Protein AF-A0A530R767-F1 (afdb_monomer_lite)

Sequence (77 aa):
RTDAANDAVAAVERDIVRTVPNATYIDMTDRFCDAKTCHVFIDGKLAYRDRHHLATPFAQTLEPPVERALFSSGAAK

pLDDT: mean 90.6, std 13.13, range [34.66, 98.19]

Foldseek 3Di:
DVQADPVVVVVVVVVVQVVDPPGDDDDPQVVQDDPHHGDQADPRDGQAPDPPHGDPVNVVVCVVVVVCVVCVVVVPD

Secondary structure (DSSP, 8-state):
-TTTS-HHHHHHHHHHHTTSTT------GGGTB-SS-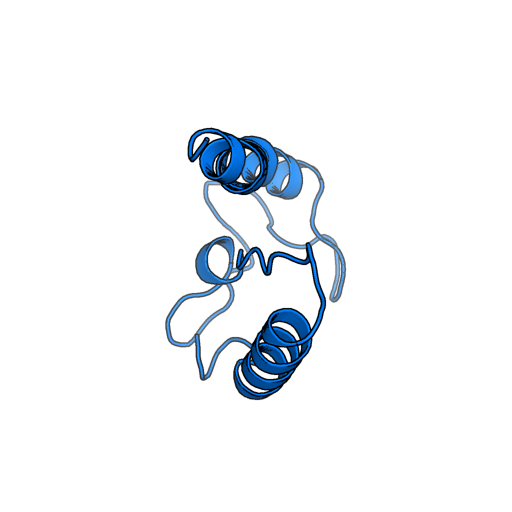B-SEETTEESBSSSS-B-HHHHGGGHHHHHHHHHGGGS--

Structure (mmCIF, N/CA/C/O backbone):
data_AF-A0A530R767-F1
#
_entry.id   AF-A0A530R767-F1
#
loop_
_atom_site.group_PDB
_atom_site.id
_atom_site.type_symbol
_atom_site.label_atom_id
_atom_site.label_alt_id
_atom_site.label_comp_id
_atom_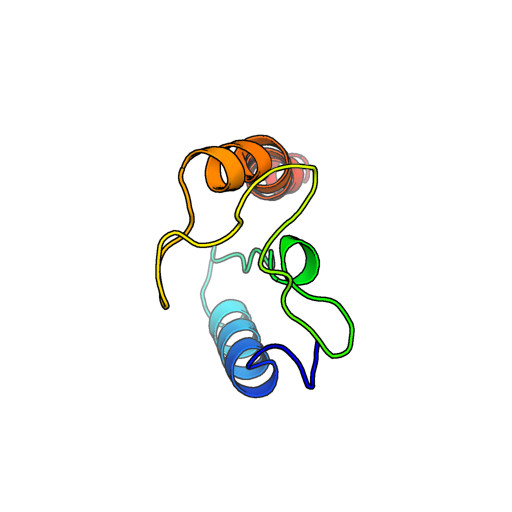site.label_asym_id
_atom_site.label_entity_id
_atom_site.label_seq_id
_atom_site.pdbx_PDB_ins_code
_atom_site.Cartn_x
_atom_site.Cartn_y
_atom_site.Cartn_z
_atom_site.occupancy
_atom_site.B_iso_or_equiv
_atom_site.auth_seq_id
_atom_site.auth_comp_id
_atom_site.auth_asym_id
_atom_site.auth_atom_id
_atom_site.pdbx_PDB_model_num
ATOM 1 N N . ARG A 1 1 ? -6.240 -5.532 -8.394 1.00 69.12 1 ARG A N 1
ATOM 2 C CA . ARG A 1 1 ? -5.697 -5.977 -7.125 1.00 69.12 1 ARG A CA 1
ATOM 3 C C . ARG A 1 1 ? -5.910 -7.470 -6.987 1.00 69.12 1 ARG A C 1
ATOM 5 O O . ARG A 1 1 ? -4.942 -8.160 -6.727 1.00 69.12 1 ARG A O 1
ATOM 12 N N . THR A 1 2 ? -7.105 -7.965 -7.317 1.00 75.25 2 THR A N 1
ATOM 13 C CA . THR A 1 2 ? -7.501 -9.377 -7.224 1.00 75.25 2 THR A CA 1
ATOM 14 C C . THR A 1 2 ? -6.527 -10.380 -7.844 1.00 75.25 2 THR A C 1
ATOM 16 O O . THR A 1 2 ? -6.324 -11.437 -7.260 1.00 75.25 2 THR A O 1
ATOM 19 N N . ASP A 1 3 ? -5.905 -10.041 -8.978 1.00 77.00 3 ASP A N 1
ATOM 20 C CA . ASP A 1 3 ? -4.950 -10.931 -9.657 1.00 77.00 3 ASP A CA 1
ATOM 21 C C . ASP A 1 3 ? -3.498 -10.698 -9.202 1.00 77.00 3 ASP A C 1
ATOM 23 O O . ASP A 1 3 ? -2.647 -11.573 -9.331 1.00 77.00 3 ASP A O 1
ATOM 27 N N . ALA A 1 4 ? -3.208 -9.493 -8.703 1.00 83.25 4 ALA A N 1
ATOM 28 C CA . ALA A 1 4 ? -1.861 -9.020 -8.388 1.00 83.25 4 ALA A CA 1
ATOM 29 C C . ALA A 1 4 ? -1.449 -9.325 -6.943 1.00 83.25 4 ALA A C 1
ATOM 31 O O . ALA A 1 4 ? -0.292 -9.625 -6.658 1.00 83.25 4 ALA A O 1
ATOM 32 N N . ALA A 1 5 ? -2.407 -9.194 -6.031 1.00 86.69 5 ALA A N 1
ATOM 33 C CA . ALA A 1 5 ? -2.243 -9.347 -4.602 1.00 86.69 5 ALA A CA 1
ATOM 34 C C . ALA A 1 5 ? -3.126 -10.494 -4.103 1.00 86.69 5 ALA A C 1
ATOM 36 O O . ALA A 1 5 ? -4.103 -10.882 -4.741 1.00 86.69 5 ALA A O 1
ATOM 37 N N . ASN A 1 6 ? -2.792 -11.026 -2.927 1.00 90.06 6 ASN A N 1
ATOM 38 C CA . ASN A 1 6 ? -3.536 -12.107 -2.281 1.00 90.06 6 ASN A CA 1
ATOM 39 C C . ASN A 1 6 ? -4.867 -11.599 -1.687 1.00 90.06 6 ASN A C 1
ATOM 41 O O . ASN A 1 6 ? -5.109 -11.698 -0.485 1.00 90.06 6 ASN A O 1
ATOM 45 N N . ASP A 1 7 ? -5.745 -11.049 -2.524 1.00 90.81 7 ASP A N 1
ATOM 46 C CA . ASP A 1 7 ? -6.962 -10.342 -2.110 1.00 90.81 7 ASP A CA 1
ATOM 47 C C . ASP A 1 7 ? -7.960 -11.215 -1.358 1.00 90.81 7 ASP A C 1
ATOM 49 O O . ASP A 1 7 ? -8.673 -10.711 -0.489 1.00 90.81 7 ASP A O 1
ATOM 53 N N . ALA A 1 8 ? -7.994 -12.513 -1.669 1.00 92.88 8 ALA A N 1
ATOM 54 C CA . ALA A 1 8 ? -8.796 -13.486 -0.936 1.00 92.88 8 ALA A CA 1
ATOM 55 C C . ALA A 1 8 ? -8.329 -13.610 0.523 1.00 92.88 8 ALA A C 1
ATOM 57 O O . ALA A 1 8 ? -9.156 -13.621 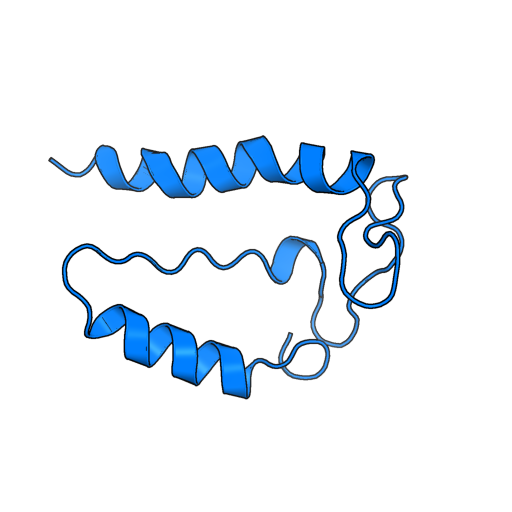1.431 1.00 92.88 8 ALA A O 1
ATOM 58 N N . VAL A 1 9 ? -7.011 -13.624 0.762 1.00 93.50 9 VAL A N 1
ATOM 59 C CA . VAL A 1 9 ? -6.444 -13.626 2.120 1.00 93.50 9 VAL A CA 1
ATOM 60 C C . VAL A 1 9 ? -6.742 -12.296 2.807 1.00 93.50 9 VAL A C 1
ATOM 62 O O . VAL A 1 9 ? -7.268 -12.287 3.916 1.00 93.50 9 VAL A O 1
ATOM 65 N N . ALA A 1 10 ? -6.529 -11.173 2.116 1.00 93.88 10 ALA A N 1
ATOM 66 C CA . ALA A 1 10 ? -6.829 -9.850 2.661 1.00 93.88 10 ALA A CA 1
ATOM 67 C C . ALA A 1 10 ? -8.324 -9.670 3.005 1.00 93.88 10 ALA A C 1
ATOM 69 O O . ALA A 1 10 ? -8.672 -8.919 3.913 1.00 93.88 10 ALA A O 1
ATOM 70 N N . ALA A 1 11 ? -9.236 -10.343 2.293 1.00 95.12 11 ALA A N 1
ATOM 71 C CA . ALA A 1 11 ? -10.660 -10.346 2.634 1.00 95.12 11 ALA A CA 1
ATOM 72 C C . ALA A 1 11 ? -10.919 -11.039 3.976 1.00 95.12 11 ALA A C 1
ATOM 74 O O . ALA A 1 11 ? -11.614 -10.469 4.815 1.00 95.12 11 ALA A O 1
ATOM 75 N N . VAL A 1 12 ? -10.287 -12.193 4.210 1.00 96.94 12 VAL A N 1
ATOM 76 C CA . VAL A 1 12 ? -10.355 -12.898 5.497 1.00 96.94 12 VAL A CA 1
ATOM 77 C C . VAL A 1 12 ? -9.786 -12.034 6.625 1.00 96.94 12 VAL A C 1
ATOM 79 O O . VAL A 1 12 ? -10.410 -11.917 7.675 1.00 96.94 12 VAL A O 1
ATOM 82 N N . GLU A 1 13 ? -8.647 -11.370 6.411 1.00 96.50 13 GLU A N 1
ATOM 83 C CA . GLU A 1 13 ? -8.064 -10.461 7.409 1.00 96.50 13 GLU A CA 1
ATOM 84 C C . GLU A 1 13 ? -9.012 -9.302 7.762 1.00 96.50 13 GLU A C 1
ATOM 86 O O . GLU A 1 13 ? -9.203 -8.999 8.942 1.00 96.50 13 GLU A O 1
ATOM 91 N N . ARG A 1 14 ? -9.645 -8.672 6.760 1.00 96.50 14 ARG A N 1
ATOM 92 C CA . ARG A 1 14 ? -10.633 -7.601 6.980 1.00 96.50 14 ARG A CA 1
ATOM 93 C C . ARG A 1 14 ? -11.845 -8.097 7.764 1.00 96.50 14 ARG A C 1
ATOM 95 O O . ARG A 1 14 ? -12.321 -7.381 8.646 1.00 96.50 14 ARG A O 1
ATOM 102 N N . ASP A 1 15 ? -12.332 -9.298 7.469 1.00 97.50 15 ASP A N 1
ATOM 103 C CA . ASP A 1 15 ? -13.453 -9.897 8.196 1.00 97.50 15 ASP A CA 1
ATOM 104 C C . ASP A 1 15 ? -13.089 -10.213 9.650 1.00 97.50 15 ASP A C 1
ATOM 106 O O . ASP A 1 15 ? -13.885 -9.928 10.544 1.00 97.50 15 ASP A O 1
ATOM 110 N N . ILE A 1 16 ? -11.867 -10.686 9.915 1.00 97.19 16 ILE A N 1
ATOM 111 C CA . ILE A 1 16 ? -11.360 -10.867 11.283 1.00 97.19 16 ILE A CA 1
ATOM 112 C C . ILE A 1 16 ? -11.312 -9.522 12.014 1.00 97.19 16 ILE A C 1
ATOM 114 O O . ILE A 1 16 ? -11.857 -9.411 13.113 1.00 97.19 16 ILE A O 1
ATOM 118 N N . VAL A 1 17 ? -10.719 -8.484 11.414 1.00 97.19 17 VAL A N 1
ATOM 119 C CA . VAL A 1 17 ? -10.571 -7.171 12.068 1.00 97.19 17 VAL A CA 1
ATOM 120 C C . VAL A 1 17 ? -11.922 -6.556 12.441 1.00 97.19 17 VAL A C 1
ATOM 122 O O . VAL A 1 17 ? -12.039 -5.983 13.520 1.00 97.19 17 VAL A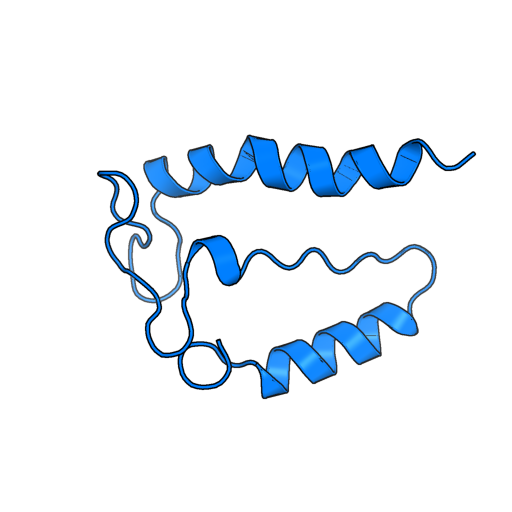 O 1
ATOM 125 N N . ARG A 1 18 ? -12.974 -6.753 11.632 1.00 95.94 18 ARG A N 1
ATOM 126 C CA . ARG A 1 18 ? -14.347 -6.307 11.956 1.00 95.94 18 ARG A CA 1
ATOM 127 C C . ARG A 1 18 ? -14.905 -6.904 13.254 1.00 95.94 18 ARG A C 1
ATOM 129 O O . ARG A 1 18 ? -15.838 -6.340 13.817 1.00 95.94 18 ARG A O 1
ATOM 136 N N . THR A 1 19 ? -14.363 -8.030 13.719 1.00 97.25 19 THR A N 1
ATOM 137 C CA . THR A 1 19 ? -14.787 -8.700 14.962 1.00 97.25 19 THR A CA 1
ATOM 138 C C . THR A 1 19 ? -13.947 -8.321 16.184 1.00 97.25 19 THR A C 1
ATOM 140 O O . THR A 1 19 ? -14.310 -8.690 17.300 1.00 97.25 19 THR A O 1
ATOM 143 N N . VAL A 1 20 ? -12.848 -7.579 16.005 1.00 97.31 20 VAL A N 1
ATOM 144 C CA . VAL A 1 20 ? -11.928 -7.204 17.087 1.00 97.31 20 VAL A CA 1
ATOM 145 C C . VAL A 1 20 ? -12.221 -5.767 17.540 1.00 97.31 20 VAL A C 1
ATOM 147 O O . VAL A 1 20 ? -12.038 -4.832 16.758 1.00 97.31 20 VAL A O 1
ATOM 150 N N . PRO A 1 21 ? -12.651 -5.547 18.798 1.00 95.06 21 PRO A N 1
ATOM 151 C CA . PRO A 1 21 ? -12.898 -4.201 19.306 1.00 95.06 21 PRO A CA 1
ATOM 152 C C . PRO A 1 21 ? -11.648 -3.320 19.215 1.00 95.06 21 PRO A C 1
ATOM 154 O O . PRO A 1 21 ? -10.549 -3.758 19.552 1.00 95.06 21 PRO A O 1
ATOM 157 N N . ASN A 1 22 ? -11.831 -2.062 18.806 1.00 91.94 22 ASN A N 1
ATOM 158 C CA . ASN A 1 22 ? -10.767 -1.059 18.658 1.00 91.94 22 ASN A CA 1
ATOM 159 C C . ASN A 1 22 ? -9.653 -1.427 17.657 1.00 91.94 22 ASN A C 1
ATOM 161 O O . ASN A 1 22 ? -8.568 -0.850 17.715 1.00 91.94 22 ASN A O 1
ATOM 165 N N . ALA A 1 23 ? -9.899 -2.364 16.738 1.00 93.50 23 ALA A N 1
ATOM 166 C CA . ALA A 1 23 ? -8.990 -2.656 15.637 1.00 93.50 23 ALA A CA 1
ATOM 167 C C . ALA A 1 23 ? -9.434 -1.950 14.348 1.00 93.50 23 ALA A C 1
ATOM 169 O O . ALA A 1 23 ? -10.620 -1.898 14.023 1.00 93.50 23 ALA A O 1
ATOM 170 N N . THR A 1 24 ? -8.460 -1.461 13.581 1.00 92.62 24 THR A N 1
ATOM 171 C CA . THR A 1 24 ? -8.681 -0.815 12.281 1.00 92.62 24 THR A CA 1
ATOM 172 C C . THR A 1 24 ? -7.814 -1.494 11.231 1.00 92.62 24 THR A C 1
ATOM 174 O O . THR A 1 24 ? -6.616 -1.678 11.437 1.00 92.62 24 THR A O 1
ATOM 177 N N . TYR A 1 25 ? -8.408 -1.847 10.089 1.00 94.56 25 TYR A N 1
ATOM 178 C CA . TYR A 1 25 ? -7.669 -2.380 8.947 1.00 94.56 25 TYR A CA 1
ATOM 179 C C . TYR A 1 25 ? -7.255 -1.227 8.032 1.00 94.56 25 TYR A C 1
ATOM 181 O O . TYR A 1 25 ? -8.111 -0.571 7.436 1.00 94.56 25 TYR A O 1
ATOM 189 N N . ILE A 1 26 ? -5.951 -0.980 7.916 1.00 94.62 26 ILE A N 1
ATOM 190 C CA . ILE A 1 26 ? -5.396 0.027 7.008 1.00 94.62 26 ILE A CA 1
ATOM 191 C C . ILE A 1 26 ? -4.871 -0.688 5.765 1.00 94.62 26 ILE A C 1
ATOM 193 O O . ILE A 1 26 ? -3.846 -1.364 5.807 1.00 94.62 26 ILE A O 1
ATOM 197 N N . ASP A 1 27 ? -5.584 -0.526 4.654 1.00 93.69 27 ASP A N 1
ATOM 198 C CA . ASP A 1 27 ? -5.230 -1.135 3.375 1.00 93.69 27 ASP A CA 1
ATOM 199 C C . ASP A 1 27 ? -4.297 -0.213 2.578 1.00 93.69 27 ASP A C 1
ATOM 201 O O . ASP A 1 27 ? -4.659 0.909 2.221 1.00 93.69 27 ASP A O 1
ATOM 205 N N . MET A 1 28 ? -3.075 -0.680 2.321 1.00 94.00 28 MET A N 1
ATOM 206 C CA . MET A 1 28 ? -2.057 0.050 1.557 1.00 94.00 28 MET A CA 1
ATOM 207 C C . MET A 1 28 ? -1.742 -0.624 0.222 1.00 94.00 28 MET A C 1
ATOM 209 O O . MET A 1 28 ? -0.821 -0.193 -0.469 1.00 94.00 28 MET A O 1
ATOM 213 N N . THR A 1 29 ? -2.472 -1.672 -0.169 1.00 94.25 29 THR A N 1
ATOM 214 C CA . THR A 1 29 ? -2.118 -2.486 -1.340 1.00 94.25 29 THR A CA 1
ATOM 215 C C . THR A 1 29 ? -2.125 -1.674 -2.637 1.00 94.25 29 THR A C 1
ATOM 217 O O . THR A 1 29 ? -1.245 -1.864 -3.473 1.00 94.25 29 THR A O 1
ATOM 220 N N . ASP A 1 30 ? -3.018 -0.690 -2.769 1.00 94.06 30 ASP A N 1
ATOM 221 C CA . ASP A 1 30 ? -3.087 0.191 -3.947 1.00 94.06 30 ASP A CA 1
ATOM 222 C C . ASP A 1 30 ? -1.876 1.137 -4.072 1.00 94.06 30 ASP A C 1
ATOM 224 O O . ASP A 1 30 ? -1.686 1.788 -5.097 1.00 94.06 30 ASP A O 1
ATOM 228 N N . ARG A 1 31 ? -1.015 1.212 -3.045 1.00 95.50 31 ARG A N 1
ATOM 229 C CA . ARG A 1 31 ? 0.287 1.896 -3.134 1.00 95.50 31 ARG A CA 1
ATOM 230 C C . ARG A 1 31 ? 1.329 1.091 -3.900 1.00 95.50 31 ARG A C 1
ATOM 232 O O . ARG A 1 31 ? 2.337 1.658 -4.301 1.00 95.50 31 ARG A O 1
ATOM 239 N N . PHE A 1 32 ? 1.087 -0.204 -4.083 1.00 95.44 32 PHE A N 1
ATOM 240 C CA . PHE A 1 32 ? 1.992 -1.144 -4.735 1.00 95.44 32 PHE A CA 1
ATOM 241 C C . PHE A 1 32 ? 1.409 -1.697 -6.028 1.00 95.44 32 PHE A C 1
ATOM 243 O O . PHE A 1 32 ? 2.135 -1.877 -7.005 1.00 95.44 32 PHE A O 1
ATOM 250 N N . CYS A 1 33 ? 0.116 -2.016 -6.016 1.00 95.31 33 CYS A N 1
ATOM 251 C CA . CYS A 1 33 ? -0.499 -2.872 -7.013 1.00 95.31 33 CYS A CA 1
ATOM 252 C C . CYS A 1 33 ? -1.649 -2.184 -7.742 1.00 95.31 33 CYS A C 1
ATOM 254 O O . CYS A 1 33 ? -2.443 -1.465 -7.141 1.00 95.31 33 CYS A O 1
ATOM 256 N N . ASP A 1 34 ? -1.783 -2.484 -9.030 1.00 93.44 34 ASP A N 1
ATOM 257 C CA . ASP A 1 34 ? -2.985 -2.203 -9.809 1.00 93.44 34 ASP A CA 1
ATOM 258 C C . ASP A 1 34 ? -3.890 -3.449 -9.907 1.00 93.44 34 ASP A C 1
ATOM 260 O O . ASP A 1 34 ? -3.849 -4.357 -9.071 1.00 93.44 34 ASP A O 1
ATOM 264 N N . ALA A 1 35 ? -4.765 -3.497 -10.918 1.00 90.94 35 ALA A N 1
ATOM 265 C CA . ALA A 1 35 ? -5.606 -4.647 -11.242 1.00 90.94 35 ALA A CA 1
ATOM 266 C C . ALA A 1 35 ? -4.831 -5.986 -11.252 1.00 90.94 35 ALA A C 1
ATOM 268 O O . ALA A 1 35 ? -5.315 -6.959 -10.666 1.00 90.94 35 ALA A O 1
ATOM 269 N N . LYS A 1 36 ? -3.646 -6.000 -11.867 1.00 92.94 36 LYS A N 1
ATOM 270 C CA . LYS A 1 36 ? -2.936 -7.198 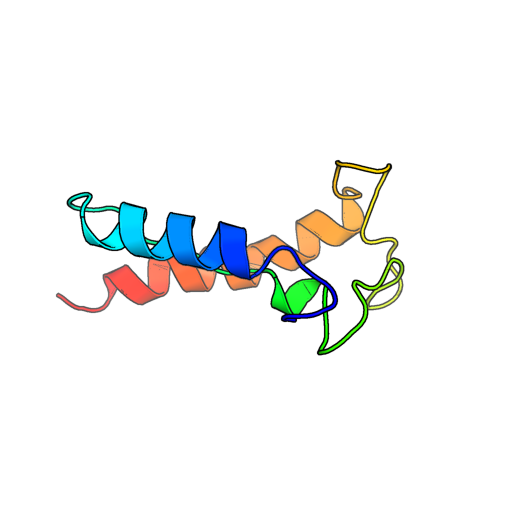-12.339 1.00 92.94 36 LYS A CA 1
ATOM 271 C C . LYS A 1 36 ? -1.463 -7.268 -11.938 1.00 92.94 36 LYS A C 1
ATOM 273 O O . LYS A 1 36 ? -0.891 -8.350 -12.000 1.00 92.94 36 LYS A O 1
ATOM 278 N N . THR A 1 37 ? -0.852 -6.156 -11.532 1.00 93.88 37 THR A N 1
ATOM 279 C CA . THR A 1 37 ? 0.593 -6.089 -11.280 1.00 93.88 37 THR A CA 1
ATOM 280 C C . THR A 1 37 ? 0.894 -5.338 -9.995 1.00 93.88 37 THR A C 1
ATOM 282 O O . THR A 1 37 ? 0.340 -4.267 -9.768 1.00 93.88 37 THR A O 1
ATOM 285 N N . CYS A 1 38 ? 1.803 -5.877 -9.181 1.00 94.81 38 CYS A N 1
ATOM 286 C CA . CYS A 1 38 ? 2.465 -5.138 -8.109 1.00 94.81 38 CYS A CA 1
ATOM 287 C C . CYS A 1 38 ? 3.806 -4.617 -8.626 1.00 94.81 38 CYS A C 1
ATOM 289 O O . CYS A 1 38 ? 4.678 -5.389 -9.032 1.00 94.81 38 CYS A O 1
ATOM 291 N N . HIS A 1 39 ? 3.940 -3.297 -8.674 1.00 95.56 39 HIS A N 1
ATOM 292 C CA . HIS A 1 39 ? 5.033 -2.625 -9.361 1.00 95.56 39 HIS A CA 1
ATOM 293 C C . HIS A 1 39 ? 6.301 -2.632 -8.514 1.00 95.56 39 HIS A C 1
ATOM 295 O O . HIS A 1 39 ? 6.290 -2.313 -7.329 1.00 95.56 39 HIS A O 1
ATOM 301 N N . VAL A 1 40 ? 7.427 -2.977 -9.138 1.00 96.00 40 VAL A N 1
ATOM 302 C CA . VAL A 1 40 ? 8.734 -3.028 -8.461 1.00 96.00 40 VAL A CA 1
ATOM 303 C C . VAL A 1 40 ? 9.444 -1.676 -8.429 1.00 96.00 40 VAL A C 1
ATOM 305 O O . VAL A 1 40 ? 10.353 -1.488 -7.624 1.00 96.00 40 VAL A O 1
ATOM 308 N N . PHE A 1 41 ? 9.034 -0.736 -9.284 1.00 97.12 41 PHE A N 1
ATOM 309 C CA . PHE A 1 41 ? 9.587 0.610 -9.380 1.00 97.12 41 PHE A CA 1
ATOM 310 C C . PHE A 1 41 ? 8.448 1.628 -9.463 1.00 97.12 41 PHE A C 1
ATOM 312 O O . PHE A 1 41 ? 7.655 1.589 -10.400 1.00 97.12 41 PHE A O 1
ATOM 319 N N . ILE A 1 42 ? 8.353 2.506 -8.467 1.00 97.31 42 ILE A N 1
ATOM 320 C CA . ILE A 1 42 ? 7.228 3.424 -8.261 1.00 97.31 42 ILE A CA 1
ATOM 321 C C . ILE A 1 42 ? 7.807 4.799 -7.928 1.00 97.31 42 ILE A C 1
ATOM 323 O O . ILE A 1 42 ? 8.643 4.922 -7.031 1.00 97.31 42 ILE A O 1
ATOM 327 N N . ASP A 1 43 ? 7.409 5.827 -8.679 1.00 95.38 43 ASP A N 1
ATOM 328 C CA . ASP A 1 43 ? 7.832 7.221 -8.477 1.00 95.38 43 ASP A CA 1
ATOM 329 C C . ASP A 1 43 ? 9.354 7.393 -8.294 1.00 95.38 43 ASP A C 1
ATOM 331 O O . ASP A 1 43 ? 9.845 8.073 -7.379 1.00 95.38 43 ASP A O 1
ATOM 335 N N . GLY A 1 44 ? 10.117 6.719 -9.159 1.00 97.25 44 GLY A N 1
ATOM 336 C CA . GLY A 1 44 ? 11.577 6.797 -9.180 1.00 97.25 44 GLY A CA 1
ATOM 337 C C . GLY A 1 44 ? 12.288 5.949 -8.118 1.00 97.25 44 GLY A C 1
ATOM 338 O O . GLY A 1 44 ? 13.488 6.130 -7.919 1.00 97.25 44 GLY A O 1
ATOM 339 N N . LYS A 1 45 ? 11.583 5.059 -7.407 1.00 97.81 45 LYS A N 1
ATOM 340 C CA . LYS A 1 45 ? 12.135 4.267 -6.295 1.00 97.81 45 LYS A CA 1
ATOM 341 C C . LYS A 1 45 ? 11.818 2.790 -6.468 1.00 97.81 45 LYS A C 1
ATOM 343 O O . LYS A 1 45 ? 10.719 2.434 -6.877 1.00 97.81 45 LYS A O 1
ATOM 348 N N . LEU A 1 46 ? 12.762 1.922 -6.106 1.00 97.94 46 LEU A N 1
ATOM 349 C CA . LEU A 1 46 ? 12.471 0.495 -5.949 1.00 97.94 46 LEU A CA 1
ATOM 350 C C . LEU A 1 46 ? 11.507 0.311 -4.775 1.00 97.94 46 LEU A C 1
ATOM 352 O O . LEU A 1 46 ? 11.767 0.853 -3.705 1.00 97.94 46 LEU A O 1
ATOM 356 N N . ALA A 1 47 ? 10.419 -0.434 -4.967 1.00 97.69 47 ALA A N 1
ATOM 357 C CA . ALA A 1 47 ? 9.418 -0.674 -3.924 1.00 97.69 47 ALA A CA 1
ATOM 358 C C . ALA A 1 47 ? 9.864 -1.752 -2.924 1.00 97.69 47 ALA A C 1
ATOM 360 O O . ALA A 1 47 ? 9.591 -1.662 -1.725 1.00 97.69 47 ALA A O 1
ATOM 361 N N . TYR A 1 48 ? 10.628 -2.735 -3.405 1.00 97.00 48 TYR A N 1
ATOM 362 C CA . TYR A 1 48 ? 11.058 -3.901 -2.645 1.00 97.00 48 TYR A CA 1
ATOM 363 C C . TYR A 1 48 ? 12.582 -3.978 -2.556 1.00 97.00 48 TYR A C 1
ATOM 365 O O . TYR A 1 48 ? 13.289 -3.695 -3.524 1.00 97.00 48 TYR A O 1
ATOM 373 N N . ARG A 1 49 ? 13.090 -4.387 -1.392 1.00 97.00 49 ARG A N 1
ATOM 374 C CA . ARG A 1 49 ? 14.507 -4.729 -1.191 1.00 97.00 49 ARG A CA 1
ATOM 375 C C . ARG A 1 49 ? 14.797 -6.153 -1.662 1.00 97.00 49 ARG A C 1
ATOM 377 O O . ARG A 1 49 ? 15.857 -6.428 -2.212 1.00 97.00 49 ARG A O 1
ATOM 384 N N . ASP A 1 50 ? 13.856 -7.051 -1.398 1.00 95.06 50 ASP A N 1
ATOM 385 C CA . ASP A 1 50 ? 13.902 -8.475 -1.717 1.00 95.06 50 ASP A CA 1
ATOM 386 C C . ASP A 1 50 ? 12.464 -8.999 -1.895 1.00 95.06 50 ASP A C 1
ATOM 388 O O . ASP A 1 50 ? 11.537 -8.215 -2.071 1.00 95.06 50 ASP A O 1
ATOM 392 N N . ARG A 1 51 ? 12.250 -10.319 -1.862 1.00 89.06 51 ARG A N 1
ATOM 393 C CA . ARG A 1 51 ? 10.924 -10.923 -2.092 1.00 89.06 51 ARG A CA 1
ATOM 394 C C . ARG A 1 51 ? 9.863 -10.562 -1.043 1.00 89.06 51 ARG A C 1
ATOM 396 O O . ARG A 1 51 ? 8.685 -10.781 -1.309 1.00 89.06 51 ARG A O 1
ATOM 403 N N . HIS A 1 52 ? 10.256 -10.075 0.134 1.00 88.62 52 HIS A N 1
ATOM 404 C CA . HIS A 1 52 ? 9.346 -9.889 1.271 1.00 88.62 52 HIS A CA 1
ATOM 405 C C . HIS A 1 52 ? 9.451 -8.514 1.936 1.00 88.62 52 HIS A C 1
ATOM 407 O O . HIS A 1 52 ? 8.512 -8.099 2.610 1.00 88.62 52 HIS A O 1
ATOM 413 N N . HIS A 1 53 ? 10.565 -7.800 1.763 1.00 96.44 53 HIS A N 1
ATOM 414 C CA . HIS A 1 53 ? 10.810 -6.536 2.457 1.00 96.44 53 HIS A CA 1
ATOM 415 C C . HIS A 1 53 ? 10.680 -5.324 1.536 1.00 96.44 53 HIS A C 1
ATOM 417 O O . HIS A 1 53 ? 11.105 -5.351 0.378 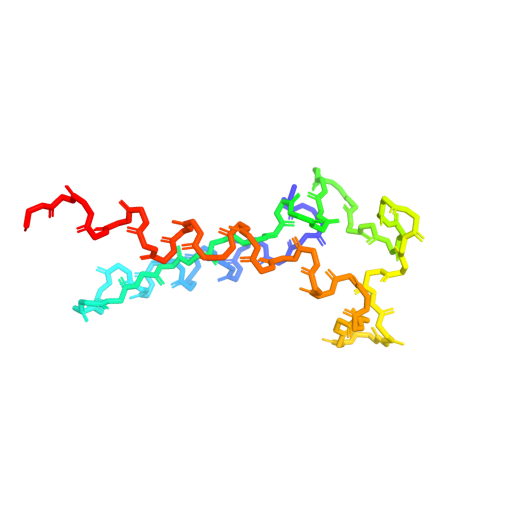1.00 96.44 53 HIS A O 1
ATOM 423 N N . LEU A 1 54 ? 10.176 -4.222 2.092 1.00 97.81 54 LEU A N 1
ATOM 424 C CA . LEU A 1 54 ? 10.158 -2.918 1.433 1.00 97.81 54 LEU A CA 1
ATOM 425 C C . LEU A 1 54 ? 11.569 -2.334 1.345 1.00 97.81 54 LEU A C 1
ATOM 427 O O . LEU A 1 54 ? 12.377 -2.489 2.265 1.00 97.81 54 LEU A O 1
ATOM 431 N N . ALA A 1 55 ? 11.867 -1.625 0.259 1.00 98.19 55 ALA A N 1
ATOM 432 C CA . ALA A 1 55 ? 13.067 -0.800 0.213 1.00 98.19 55 ALA A CA 1
ATOM 433 C C . ALA A 1 55 ? 12.846 0.479 1.034 1.00 98.19 55 ALA A C 1
ATOM 435 O O . ALA A 1 55 ? 11.804 1.127 0.918 1.00 98.19 55 ALA A O 1
ATOM 436 N N . THR A 1 56 ? 13.844 0.877 1.827 1.00 98.12 56 THR A N 1
ATOM 437 C CA . THR A 1 56 ? 13.748 2.036 2.731 1.00 98.12 56 THR A CA 1
ATOM 438 C C . THR A 1 56 ? 13.261 3.318 2.045 1.00 98.12 56 THR A C 1
ATOM 440 O O . THR A 1 56 ? 12.344 3.939 2.582 1.00 98.12 56 THR A O 1
ATOM 443 N N . PRO A 1 57 ? 13.773 3.710 0.856 1.00 97.31 57 PRO A N 1
ATOM 444 C CA . PRO A 1 57 ? 13.319 4.940 0.209 1.00 97.31 57 PRO A CA 1
ATOM 445 C C . PRO A 1 57 ? 11.839 4.914 -0.182 1.00 97.31 57 PRO A C 1
ATOM 447 O O . PRO A 1 57 ? 11.187 5.953 -0.178 1.00 97.31 57 PRO A O 1
ATOM 450 N N . PHE A 1 58 ? 11.301 3.743 -0.535 1.00 98.06 58 PHE A N 1
ATOM 451 C CA . PHE A 1 58 ? 9.882 3.602 -0.839 1.00 98.06 58 PHE A CA 1
ATOM 452 C C . PHE A 1 58 ? 9.039 3.565 0.439 1.00 98.06 58 PHE A C 1
ATOM 454 O O . PHE A 1 58 ? 8.026 4.244 0.507 1.00 98.06 58 PHE A O 1
ATOM 461 N N . ALA A 1 59 ? 9.476 2.864 1.489 1.00 97.62 59 ALA A N 1
ATOM 462 C CA . ALA A 1 59 ? 8.754 2.837 2.765 1.00 97.62 59 ALA A CA 1
ATOM 463 C C . ALA A 1 59 ? 8.539 4.245 3.358 1.00 97.62 59 ALA A C 1
ATOM 465 O O . ALA A 1 59 ? 7.478 4.523 3.910 1.00 97.62 59 ALA A O 1
ATOM 466 N N . GLN A 1 60 ? 9.497 5.160 3.174 1.00 98.00 60 GLN A N 1
ATOM 467 C CA . GLN A 1 60 ? 9.370 6.565 3.584 1.00 98.00 60 GLN A CA 1
ATOM 468 C C . GLN A 1 60 ? 8.219 7.304 2.881 1.00 98.00 60 GLN A C 1
ATOM 470 O O . GLN A 1 60 ? 7.618 8.199 3.463 1.00 98.00 60 GLN A O 1
ATOM 475 N N . THR A 1 61 ? 7.852 6.929 1.651 1.00 97.25 61 THR A N 1
ATOM 476 C CA . THR A 1 61 ? 6.721 7.568 0.952 1.00 97.25 61 THR A CA 1
ATOM 477 C C . THR A 1 61 ? 5.364 7.147 1.524 1.00 97.25 61 THR A C 1
ATOM 479 O O . THR A 1 61 ? 4.355 7.811 1.270 1.00 97.25 61 THR A O 1
ATOM 482 N N . LEU A 1 62 ? 5.329 6.064 2.311 1.00 97.44 62 LEU A N 1
ATOM 483 C CA . LEU A 1 62 ? 4.121 5.535 2.941 1.00 97.44 62 LEU A CA 1
ATOM 484 C C . LEU A 1 62 ? 3.793 6.210 4.277 1.00 97.44 62 LEU A C 1
ATOM 486 O O . LEU A 1 62 ? 2.666 6.071 4.745 1.00 97.44 62 LEU A O 1
ATOM 490 N N . GLU A 1 63 ? 4.717 6.968 4.870 1.00 96.50 63 GLU A N 1
ATOM 491 C CA . GLU A 1 63 ? 4.479 7.667 6.139 1.00 96.50 63 GLU A CA 1
ATOM 492 C C . GLU A 1 63 ? 3.262 8.611 6.055 1.00 96.50 63 GLU A C 1
ATOM 494 O O . GLU A 1 63 ? 2.309 8.386 6.804 1.00 96.50 63 GLU A O 1
ATOM 499 N N . PRO A 1 64 ? 3.174 9.571 5.108 1.00 95.88 64 PRO A N 1
ATOM 500 C CA . PRO A 1 64 ? 2.021 10.469 5.048 1.00 95.88 64 PRO A CA 1
ATOM 501 C C . PRO A 1 64 ? 0.656 9.776 4.865 1.00 95.88 64 PRO A C 1
ATOM 503 O O . PRO A 1 64 ? -0.312 10.190 5.506 1.00 95.88 64 PRO A O 1
ATOM 506 N N . PRO A 1 65 ? 0.477 8.771 3.977 1.00 95.25 65 PRO A N 1
ATOM 507 C CA . PRO A 1 65 ? -0.809 8.084 3.882 1.00 95.25 65 PRO A CA 1
ATOM 508 C C . PRO A 1 65 ? -1.139 7.213 5.097 1.00 95.25 65 PRO A C 1
ATOM 510 O O . PRO A 1 65 ? -2.319 7.126 5.435 1.00 95.25 65 PRO A O 1
ATOM 513 N N . VAL A 1 66 ? -0.147 6.610 5.759 1.00 94.69 66 VAL A N 1
ATOM 514 C CA . VAL A 1 66 ? -0.362 5.859 7.007 1.00 94.69 66 VAL A CA 1
ATOM 515 C C . VAL A 1 66 ? -0.772 6.801 8.133 1.00 94.69 66 VAL A C 1
ATOM 517 O O . VAL A 1 66 ? -1.779 6.550 8.790 1.00 94.69 66 VAL A O 1
ATOM 520 N N . GLU A 1 67 ? -0.057 7.912 8.311 1.00 95.06 67 GLU A N 1
ATOM 521 C CA . GLU A 1 67 ? -0.380 8.946 9.297 1.00 95.06 67 GLU A CA 1
ATOM 522 C C . GLU A 1 67 ? -1.814 9.449 9.109 1.00 95.06 67 GLU A C 1
ATOM 524 O O . GLU A 1 67 ? -2.607 9.450 10.054 1.00 95.06 67 GLU A O 1
ATOM 529 N N . ARG A 1 68 ? -2.191 9.789 7.868 1.00 94.12 68 ARG A N 1
ATOM 530 C CA . ARG A 1 68 ? -3.570 10.179 7.560 1.00 94.12 68 ARG A CA 1
ATOM 531 C C . ARG A 1 68 ? -4.559 9.092 7.955 1.00 94.12 68 ARG A C 1
ATOM 533 O O . ARG A 1 68 ? -5.504 9.417 8.653 1.00 94.12 68 ARG A O 1
ATOM 540 N N . ALA A 1 69 ? -4.350 7.836 7.562 1.00 92.06 69 ALA A N 1
ATOM 541 C CA . ALA A 1 69 ? -5.279 6.750 7.883 1.00 92.06 69 ALA A CA 1
ATOM 542 C C . ALA A 1 69 ? -5.428 6.507 9.401 1.00 92.06 69 ALA A C 1
ATOM 544 O O . ALA A 1 69 ? -6.531 6.225 9.877 1.00 92.06 69 ALA A O 1
ATOM 545 N N . LEU A 1 70 ? -4.336 6.652 10.160 1.00 90.38 70 LEU A N 1
ATOM 546 C CA . LEU A 1 70 ? -4.325 6.495 11.615 1.00 90.38 70 LEU A CA 1
ATOM 547 C C . LEU A 1 70 ? -5.083 7.623 12.318 1.00 90.38 70 LEU A C 1
ATOM 549 O O . LEU A 1 70 ? -5.931 7.358 13.169 1.00 90.38 70 LEU A O 1
ATOM 553 N N . PHE A 1 71 ? -4.806 8.876 11.959 1.00 89.31 71 PHE A N 1
ATOM 554 C CA . PHE A 1 71 ? -5.294 10.029 12.718 1.00 89.31 71 PHE A CA 1
ATOM 555 C C . PHE A 1 71 ? -6.557 10.676 12.139 1.00 89.31 71 PHE A C 1
ATOM 557 O O . PHE A 1 71 ? -7.280 11.341 12.879 1.00 89.31 71 PHE A O 1
ATOM 564 N N . SER A 1 72 ? -6.911 10.441 10.868 1.00 78.56 72 SER A N 1
ATOM 565 C CA . SER A 1 72 ? -8.187 10.924 10.308 1.00 78.56 72 SER A CA 1
ATOM 566 C C . SER A 1 72 ? -9.397 10.265 10.971 1.00 78.56 72 SER A C 1
ATOM 568 O O . SER A 1 72 ? -10.472 10.856 11.032 1.00 78.56 72 SER A O 1
ATOM 570 N N . SER A 1 73 ? -9.210 9.055 11.503 1.00 59.47 73 SER A N 1
ATOM 571 C CA . SER A 1 73 ? -10.229 8.293 12.230 1.00 59.47 73 SER A CA 1
ATOM 572 C C . SER A 1 73 ? -10.448 8.804 13.667 1.00 59.47 73 SER A C 1
ATOM 574 O O . SER A 1 73 ? -11.421 8.416 14.303 1.00 59.47 73 SER A O 1
ATOM 576 N N . GLY A 1 74 ? -9.585 9.703 14.164 1.00 50.31 74 GLY A N 1
ATOM 577 C CA . GLY A 1 74 ? -9.674 10.331 15.491 1.00 50.31 74 GLY A CA 1
ATOM 578 C C . GLY A 1 74 ? -10.394 11.687 15.523 1.00 50.31 74 GLY A C 1
ATOM 579 O O . GLY A 1 74 ? -10.464 12.308 16.578 1.00 50.31 74 GLY A O 1
ATOM 580 N N . ALA A 1 75 ? -10.928 12.163 14.390 1.00 43.66 75 ALA A N 1
ATOM 581 C CA . ALA A 1 75 ? -11.737 13.388 14.321 1.00 43.66 75 ALA A CA 1
ATOM 582 C C . ALA A 1 75 ? -13.257 13.127 14.396 1.00 43.66 75 ALA A C 1
ATOM 584 O O . ALA A 1 75 ? -14.054 14.067 14.391 1.00 43.66 75 ALA A O 1
ATOM 585 N N . ALA A 1 76 ? -13.674 11.862 14.489 1.00 40.44 76 ALA A N 1
ATOM 586 C CA . ALA A 1 76 ? -15.038 11.493 14.840 1.00 40.44 76 ALA A CA 1
ATOM 587 C C . ALA A 1 76 ? -15.120 11.258 16.358 1.00 40.44 76 ALA A C 1
ATOM 589 O O . ALA A 1 76 ? -15.013 10.124 16.797 1.00 40.44 76 ALA A O 1
ATOM 590 N N . LYS A 1 77 ? -15.281 12.369 17.094 1.00 34.66 77 LYS A N 1
ATOM 591 C CA . LYS A 1 77 ? -15.743 12.513 18.492 1.00 34.66 77 LYS A CA 1
ATOM 592 C C . LYS A 1 77 ? -15.259 11.514 19.548 1.00 34.66 77 LYS A C 1
ATOM 594 O O . LYS A 1 77 ? -15.774 10.379 19.590 1.00 34.66 77 LYS A O 1
#

Radius of gyration: 14.24 Å; chains: 1; bounding box: 30×27×32 Å